Protein AF-A0A963GX83-F1 (afdb_monomer)

Solvent-accessible surface area (backbone atoms only — not comparable to full-atom values): 6095 Å² total; per-residue (Å²): 133,87,83,78,83,85,74,62,90,86,60,69,74,49,72,79,43,93,52,34,74,36,72,72,46,71,42,81,88,80,70,40,83,46,63,58,93,81,58,64,62,56,61,68,74,71,90,69,93,68,78,68,95,64,58,74,90,73,57,54,100,73,63,94,63,78,82,85,64,78,78,77,74,80,80,71,83,82,76,88,79,90,128

Foldseek 3Di:
DDDDDDDDPPDPPCCPPPQWPDDWDQDPVVRDIDADPVNPTDRPDDDDDDDDPDDPVPDPPPDVDDDPDDPDDPPPDPPDDDD

Secondary structure (DSSP, 8-state):
--------TT--GGGGSTTB-S-EEEETTTTEEEE-TT----B------PPPSS-TTT--SS-SS---PPPPPP---------

Structure (mmCIF, N/CA/C/O backbone):
data_AF-A0A963GX83-F1
#
_entry.id   AF-A0A963GX83-F1
#
loop_
_atom_site.group_PDB
_atom_site.id
_atom_site.type_symbol
_atom_site.label_atom_id
_atom_site.label_alt_id
_atom_site.label_comp_id
_atom_site.label_asym_id
_atom_site.label_entity_id
_atom_site.label_seq_id
_atom_site.pdbx_PDB_ins_code
_atom_site.Cartn_x
_atom_site.Cartn_y
_atom_site.Cartn_z
_atom_site.occupancy
_atom_site.B_iso_or_equiv
_atom_site.auth_seq_id
_atom_site.auth_comp_id
_atom_site.auth_asym_id
_atom_site.auth_atom_id
_atom_site.pdbx_PDB_model_num
ATOM 1 N N . MET A 1 1 ? 14.565 20.812 -8.984 1.00 42.81 1 MET A N 1
ATOM 2 C CA . MET A 1 1 ? 15.081 19.858 -7.973 1.00 42.81 1 MET A CA 1
ATOM 3 C C . MET A 1 1 ? 13.905 19.124 -7.329 1.00 42.81 1 MET A C 1
ATOM 5 O O . MET A 1 1 ? 13.098 19.777 -6.678 1.00 42.81 1 MET A O 1
ATOM 9 N N . LYS A 1 2 ? 13.745 17.807 -7.542 1.00 56.09 2 LYS A N 1
ATOM 10 C CA . LYS A 1 2 ? 12.694 17.011 -6.874 1.00 56.09 2 LYS A CA 1
ATOM 11 C C . LYS A 1 2 ? 13.139 16.721 -5.438 1.00 56.09 2 LYS A C 1
ATOM 13 O O . LYS A 1 2 ? 14.139 16.035 -5.242 1.00 56.09 2 LYS A O 1
ATOM 18 N N . ARG A 1 3 ? 12.428 17.262 -4.445 1.00 62.12 3 ARG A N 1
ATOM 19 C CA . ARG A 1 3 ? 12.675 16.966 -3.027 1.00 62.12 3 ARG A CA 1
ATOM 20 C C . ARG A 1 3 ? 12.309 15.501 -2.788 1.00 62.12 3 ARG A C 1
ATOM 22 O O . ARG A 1 3 ? 11.146 15.136 -2.927 1.00 62.12 3 ARG A O 1
ATOM 29 N N . LYS A 1 4 ? 13.302 14.656 -2.508 1.00 63.25 4 LYS A N 1
ATOM 30 C CA . LYS A 1 4 ? 13.052 13.273 -2.094 1.00 63.25 4 LYS A CA 1
ATOM 31 C C . LYS A 1 4 ? 12.559 13.315 -0.651 1.00 63.25 4 LYS A C 1
ATOM 33 O O . LYS A 1 4 ? 13.230 13.885 0.205 1.00 63.25 4 LYS A O 1
ATOM 38 N N . LEU A 1 5 ? 11.375 12.765 -0.411 1.00 57.50 5 LEU A N 1
ATOM 39 C CA . LEU A 1 5 ? 10.838 12.594 0.930 1.00 57.50 5 LEU A CA 1
ATOM 40 C C . LEU A 1 5 ? 11.661 11.495 1.615 1.00 57.50 5 LEU A C 1
ATOM 42 O O . LEU A 1 5 ? 11.646 10.352 1.162 1.00 57.50 5 LEU A O 1
ATOM 46 N N . ILE A 1 6 ? 12.421 11.848 2.651 1.00 69.19 6 ILE A N 1
ATOM 47 C CA . ILE A 1 6 ? 13.072 10.863 3.517 1.00 69.19 6 ILE A CA 1
ATOM 48 C C . ILE A 1 6 ? 12.044 10.498 4.581 1.00 69.19 6 ILE A C 1
ATOM 50 O O . ILE A 1 6 ? 11.726 11.314 5.443 1.00 69.19 6 ILE A O 1
ATOM 54 N N . LEU A 1 7 ? 11.470 9.305 4.460 1.00 54.50 7 LEU A N 1
ATOM 55 C CA . LEU A 1 7 ? 10.548 8.758 5.447 1.00 54.50 7 LEU A CA 1
ATOM 56 C C . LEU A 1 7 ? 11.341 7.945 6.477 1.00 54.50 7 LEU A C 1
ATOM 58 O O . LEU A 1 7 ? 12.164 7.122 6.066 1.00 54.50 7 LEU A O 1
ATOM 62 N N . PRO A 1 8 ? 11.109 8.156 7.783 1.00 67.50 8 PRO A N 1
ATOM 63 C CA . PRO A 1 8 ? 11.656 7.295 8.822 1.00 67.50 8 PRO A CA 1
ATOM 64 C C . PRO A 1 8 ? 11.193 5.849 8.612 1.00 67.50 8 PRO A C 1
ATOM 66 O O . PRO A 1 8 ? 10.052 5.608 8.209 1.00 67.50 8 PRO A O 1
ATOM 69 N N . THR A 1 9 ? 12.070 4.885 8.888 1.00 64.69 9 THR A N 1
ATOM 70 C CA . THR A 1 9 ? 11.801 3.443 8.723 1.00 64.69 9 THR A CA 1
ATOM 71 C C . THR A 1 9 ? 10.636 2.967 9.593 1.00 64.69 9 THR A C 1
ATOM 73 O O . THR A 1 9 ? 10.004 1.952 9.309 1.00 64.69 9 THR A O 1
ATOM 76 N N . GLU A 1 10 ? 10.340 3.718 10.649 1.00 63.12 10 GLU A N 1
ATOM 77 C CA . GLU A 1 10 ? 9.281 3.476 11.618 1.00 63.12 10 GLU A CA 1
ATOM 78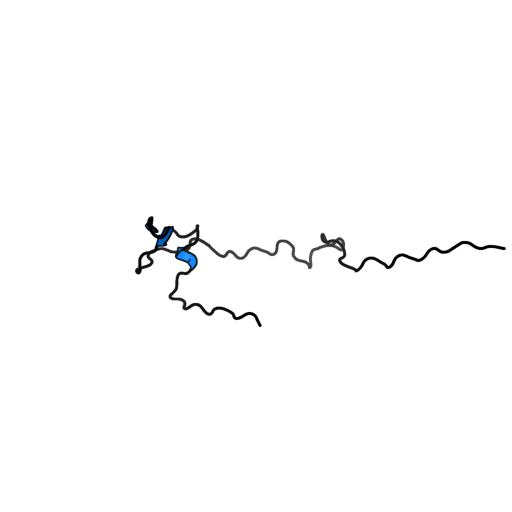 C C . GLU A 1 10 ? 7.886 3.795 11.048 1.00 63.12 10 GLU A C 1
ATOM 80 O O . GLU A 1 10 ? 6.876 3.353 11.595 1.00 63.12 10 GLU A O 1
ATOM 85 N N . VAL A 1 11 ? 7.801 4.530 9.931 1.00 65.69 11 VAL A N 1
ATOM 86 C CA . VAL A 1 11 ? 6.525 4.885 9.298 1.00 65.69 11 VAL A CA 1
ATOM 87 C C . VAL A 1 11 ? 6.141 3.819 8.273 1.00 65.69 11 VAL A C 1
ATOM 89 O O . VAL A 1 11 ? 6.599 3.828 7.128 1.00 65.69 11 VAL A O 1
ATOM 92 N N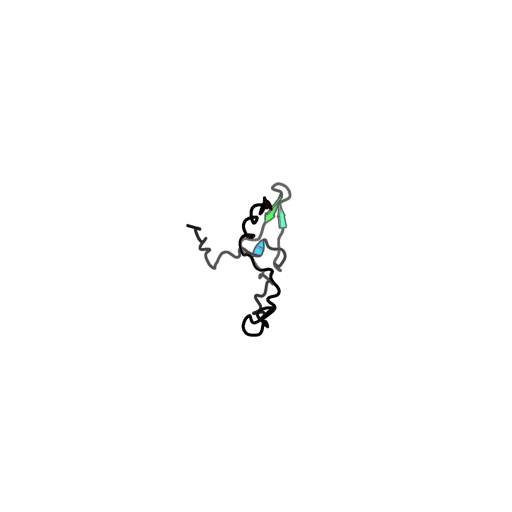 . LYS A 1 12 ? 5.228 2.917 8.653 1.00 65.88 12 LYS A N 1
ATOM 93 C CA . LYS A 1 12 ? 4.634 1.929 7.736 1.00 65.88 12 LYS A CA 1
ATOM 94 C C . LYS A 1 12 ? 3.629 2.589 6.774 1.00 65.88 12 LYS A C 1
ATOM 96 O O . LYS A 1 12 ? 2.423 2.379 6.870 1.00 65.88 12 LYS A O 1
ATOM 101 N N . VAL A 1 13 ? 4.121 3.365 5.801 1.00 71.25 13 VAL A N 1
ATOM 102 C CA . VAL A 1 13 ? 3.309 4.058 4.766 1.00 71.25 13 VAL A CA 1
ATOM 103 C C . VAL A 1 13 ? 2.364 3.097 4.031 1.00 71.25 13 VAL A C 1
ATOM 105 O O . VAL A 1 13 ? 1.246 3.457 3.659 1.00 71.25 13 VAL A O 1
ATOM 108 N N . CYS A 1 14 ? 2.796 1.846 3.867 1.00 79.31 14 CYS A N 1
ATOM 109 C CA . CYS A 1 14 ? 2.043 0.794 3.199 1.00 79.31 14 CYS A CA 1
ATOM 110 C C . CYS A 1 14 ? 0.755 0.380 3.915 1.00 79.31 14 CYS A C 1
ATOM 112 O O . CYS A 1 14 ? -0.059 -0.297 3.301 1.00 79.31 14 CYS A O 1
ATOM 114 N N . ALA A 1 15 ? 0.531 0.782 5.164 1.00 80.12 15 ALA A N 1
ATOM 115 C CA . ALA A 1 15 ? -0.646 0.353 5.907 1.00 80.12 15 ALA A CA 1
ATOM 116 C C . ALA A 1 15 ? -1.975 0.891 5.316 1.00 80.12 15 ALA A C 1
ATOM 118 O O . ALA A 1 15 ? -3.057 0.376 5.589 1.00 80.12 15 ALA A O 1
ATOM 119 N N . THR A 1 16 ? -1.887 1.877 4.418 1.00 80.31 16 THR A N 1
ATOM 120 C CA . THR A 1 16 ? -3.015 2.405 3.630 1.00 80.31 16 THR A CA 1
ATOM 121 C C . THR A 1 16 ? -3.182 1.751 2.253 1.00 80.31 16 THR A C 1
ATOM 123 O O . THR A 1 16 ? -4.155 2.037 1.555 1.00 80.31 16 THR A O 1
ATOM 126 N N . CYS A 1 17 ? -2.260 0.883 1.824 1.00 85.94 17 CYS A N 1
ATOM 127 C CA . CYS A 1 17 ? -2.322 0.263 0.503 1.00 85.94 17 CYS A CA 1
ATOM 128 C C . CYS A 1 17 ? -3.263 -0.956 0.488 1.00 85.94 17 CYS A C 1
ATOM 130 O O . CYS A 1 17 ? -3.583 -1.557 1.516 1.00 85.94 17 CYS A O 1
ATOM 132 N N . SER A 1 18 ? -3.695 -1.364 -0.706 1.00 86.12 18 SER A N 1
ATOM 133 C CA . SER A 1 18 ? -4.601 -2.509 -0.879 1.00 86.12 18 SER A CA 1
ATOM 134 C C . SER A 1 18 ? -3.994 -3.855 -0.469 1.00 86.12 18 SER A C 1
ATOM 136 O O . SER A 1 18 ? -4.744 -4.789 -0.211 1.00 86.12 18 SER A O 1
ATOM 138 N N . TYR A 1 19 ? -2.664 -3.941 -0.392 1.00 88.44 19 TYR A N 1
ATOM 139 C CA . TYR A 1 19 ? -1.899 -5.158 -0.093 1.00 88.44 19 TYR A CA 1
ATOM 140 C C . TYR A 1 19 ? -1.522 -5.300 1.389 1.00 88.44 19 TYR A C 1
ATOM 142 O O . TYR A 1 19 ? -0.727 -6.169 1.739 1.00 88.44 19 TYR A O 1
ATOM 150 N N . TRP A 1 20 ? -2.034 -4.422 2.250 1.00 89.69 20 TRP A N 1
ATOM 151 C CA . TRP A 1 20 ? -1.855 -4.526 3.693 1.00 89.69 20 TRP A CA 1
ATOM 152 C C . TRP A 1 20 ? -2.687 -5.677 4.268 1.00 89.69 20 TRP A C 1
ATOM 154 O O . TRP A 1 20 ? -3.884 -5.762 3.977 1.00 89.69 20 TRP A O 1
ATOM 164 N N . ASP A 1 21 ? -2.071 -6.534 5.085 1.00 89.88 21 ASP A N 1
ATOM 165 C CA . ASP A 1 21 ? -2.729 -7.689 5.720 1.00 89.88 21 ASP A CA 1
ATOM 166 C C . ASP A 1 21 ? -3.247 -7.418 7.146 1.00 89.88 21 ASP A C 1
ATOM 168 O O . ASP A 1 21 ? -4.010 -8.213 7.699 1.00 89.88 21 ASP A O 1
ATOM 172 N N . GLY A 1 22 ? -2.860 -6.289 7.740 1.00 88.75 22 GLY A N 1
ATOM 173 C CA . GLY A 1 22 ? -3.268 -5.897 9.082 1.00 88.75 22 GLY A CA 1
ATOM 174 C C . GLY A 1 22 ? -4.680 -5.313 9.147 1.00 88.75 22 GLY A C 1
ATOM 175 O O . GLY A 1 22 ? -5.346 -5.045 8.142 1.00 88.75 22 GLY A O 1
ATOM 176 N N . GLN A 1 23 ? -5.151 -5.064 10.371 1.00 87.75 23 GLN A N 1
ATOM 177 C CA . GLN A 1 23 ? -6.480 -4.493 10.581 1.00 87.75 23 GLN A CA 1
ATOM 178 C C . GLN A 1 23 ? -6.537 -3.017 10.177 1.00 87.75 23 GLN A C 1
ATOM 180 O O . GLN A 1 23 ? -5.680 -2.212 10.539 1.00 87.75 23 GLN A O 1
ATOM 185 N N . ARG A 1 24 ? -7.619 -2.660 9.483 1.00 87.25 24 ARG A N 1
ATOM 186 C CA . ARG A 1 24 ? -7.984 -1.284 9.140 1.00 87.25 24 ARG A CA 1
ATOM 187 C C . ARG A 1 24 ? -9.453 -1.050 9.444 1.00 87.25 24 ARG A C 1
ATOM 189 O O . ARG A 1 24 ? -10.269 -1.966 9.321 1.00 87.25 24 ARG A O 1
ATOM 196 N N . LYS A 1 25 ? -9.794 0.176 9.824 1.00 87.56 25 LYS A N 1
ATOM 197 C CA . LYS A 1 25 ? -11.182 0.606 10.010 1.00 87.56 25 LYS A CA 1
ATOM 198 C C . LYS A 1 25 ? -11.440 1.835 9.155 1.00 87.56 25 LYS A C 1
ATOM 200 O O . LYS A 1 25 ? -10.527 2.607 8.890 1.00 87.56 25 LYS A O 1
ATOM 205 N N . VAL A 1 26 ? -12.679 1.999 8.712 1.00 89.06 26 VAL A N 1
ATOM 206 C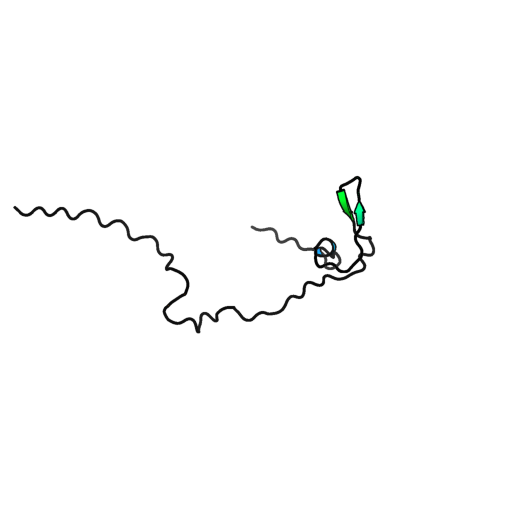 CA . VAL A 1 26 ? -13.123 3.244 8.086 1.00 89.06 26 VAL A CA 1
ATOM 207 C C . VAL A 1 26 ? -13.825 4.051 9.163 1.00 89.06 26 VAL A C 1
ATOM 209 O O . V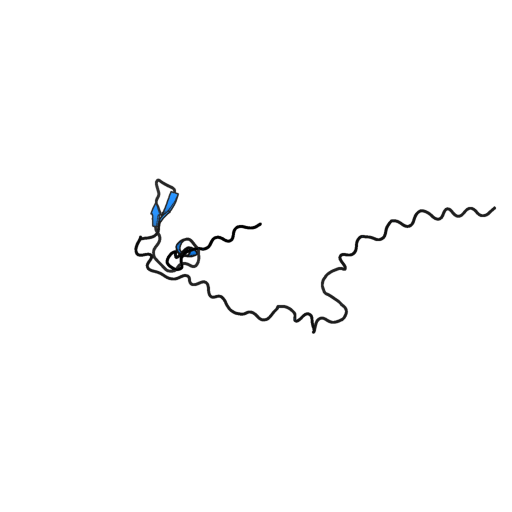AL A 1 26 ? -14.801 3.576 9.742 1.00 89.06 26 VAL A O 1
ATOM 212 N N . ASP A 1 27 ? -13.317 5.244 9.438 1.00 90.75 27 ASP A N 1
ATOM 213 C CA . ASP A 1 27 ? -14.054 6.236 10.208 1.00 90.75 27 ASP A CA 1
ATOM 214 C C . ASP A 1 27 ? -15.192 6.764 9.326 1.00 90.75 27 ASP A C 1
ATOM 216 O O . ASP A 1 27 ? -14.948 7.323 8.255 1.00 90.75 27 ASP A O 1
ATOM 220 N N . THR A 1 28 ? -16.441 6.524 9.722 1.00 93.06 28 THR A N 1
ATOM 221 C CA . THR A 1 28 ? -17.614 6.852 8.899 1.00 93.06 28 THR A CA 1
ATOM 222 C C . THR A 1 28 ? -17.957 8.338 8.897 1.00 93.06 28 THR A C 1
ATOM 224 O O . THR A 1 28 ? -18.621 8.796 7.965 1.00 93.06 28 THR A O 1
ATOM 227 N N . GLU A 1 29 ? -17.513 9.090 9.903 1.00 95.62 29 GLU A N 1
ATOM 228 C CA . GLU A 1 29 ? -17.767 10.529 10.009 1.00 95.62 29 GLU A CA 1
ATOM 229 C C . GLU A 1 29 ? -16.788 11.304 9.126 1.00 95.62 29 GLU A C 1
ATOM 231 O O . GLU A 1 29 ? -17.195 12.119 8.295 1.00 95.62 29 GLU A O 1
ATOM 236 N N . LEU A 1 30 ? -15.499 10.983 9.242 1.00 90.44 30 LEU A N 1
ATOM 237 C CA . LEU A 1 30 ? -14.419 11.628 8.494 1.00 90.44 30 LEU A CA 1
ATOM 238 C C . LEU A 1 30 ? -14.184 10.996 7.117 1.00 90.44 30 LEU A C 1
ATOM 240 O O . LEU A 1 30 ? -13.527 11.599 6.269 1.00 90.44 30 LEU A O 1
ATOM 244 N N . ARG A 1 31 ? -14.728 9.795 6.877 1.00 87.94 31 ARG A N 1
ATOM 245 C CA . ARG A 1 31 ? -14.540 8.993 5.653 1.00 87.94 31 ARG A CA 1
ATOM 246 C C . ARG A 1 31 ? -13.067 8.692 5.363 1.00 87.94 31 ARG A C 1
ATOM 248 O O . ARG A 1 31 ? -12.638 8.697 4.209 1.00 87.94 31 ARG A O 1
ATOM 255 N N . LEU A 1 32 ? -12.295 8.416 6.412 1.00 86.12 32 LEU A N 1
ATOM 256 C CA . LEU A 1 32 ? -10.867 8.104 6.332 1.00 86.12 32 LEU A CA 1
ATOM 257 C C . LEU A 1 32 ? -10.596 6.658 6.747 1.00 86.12 32 LEU A C 1
ATOM 259 O O . LEU A 1 32 ? -11.270 6.108 7.617 1.00 86.12 32 LEU A O 1
ATOM 263 N N . VAL A 1 33 ? -9.577 6.049 6.141 1.00 83.81 33 VAL A N 1
ATOM 264 C CA . VAL A 1 33 ? -9.044 4.765 6.608 1.00 83.81 33 VAL A CA 1
ATOM 265 C C . VAL A 1 33 ? -8.116 5.043 7.784 1.00 83.81 33 VAL A C 1
ATOM 267 O O . VAL A 1 33 ? -7.110 5.735 7.635 1.00 83.81 33 VAL A O 1
ATOM 270 N N . VAL A 1 34 ? -8.461 4.497 8.943 1.00 84.25 34 VAL A N 1
ATOM 271 C CA . VAL A 1 34 ? -7.712 4.635 10.190 1.00 84.25 34 VAL A CA 1
ATOM 272 C C . VAL A 1 34 ? -7.059 3.302 10.529 1.00 84.25 34 VAL A C 1
ATOM 274 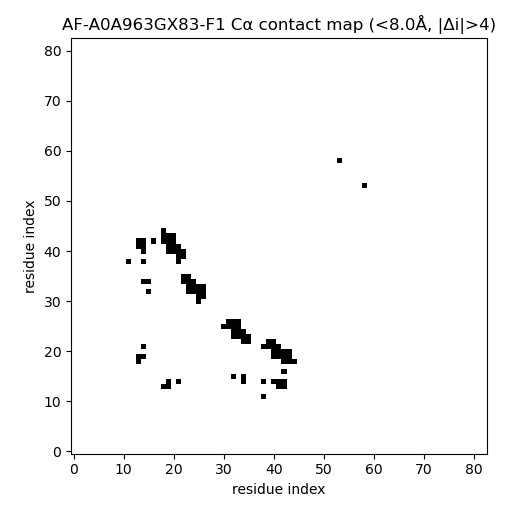O O . VAL A 1 34 ? -7.636 2.222 10.358 1.00 84.25 34 VAL A O 1
ATOM 277 N N . ILE A 1 35 ? -5.829 3.398 11.012 1.00 84.12 35 ILE A N 1
ATOM 278 C CA . ILE A 1 35 ? -4.954 2.278 11.341 1.00 84.12 35 ILE A CA 1
ATOM 279 C C . ILE A 1 35 ? -4.601 2.421 12.814 1.00 84.12 35 ILE A C 1
ATOM 281 O O . ILE A 1 35 ? -4.469 3.544 13.304 1.00 84.12 35 ILE A O 1
ATOM 285 N N . SER A 1 36 ? -4.510 1.306 13.541 1.00 82.19 36 SER A N 1
ATOM 286 C CA . SER A 1 36 ? -4.137 1.364 14.954 1.00 82.19 36 SER A CA 1
ATOM 287 C C . SER A 1 36 ? -2.744 1.966 15.112 1.00 82.19 36 SER A C 1
ATOM 289 O O . SER A 1 36 ? -1.871 1.749 14.279 1.00 82.19 36 SER A O 1
ATOM 291 N N . GLU A 1 37 ? -2.507 2.664 16.217 1.00 75.38 37 GLU A N 1
ATOM 292 C CA . GLU A 1 37 ? -1.189 3.231 16.526 1.00 75.38 37 GLU A CA 1
ATOM 293 C C . GLU A 1 37 ? -0.106 2.144 16.625 1.00 75.38 37 GLU A C 1
ATOM 295 O O . GLU A 1 37 ? 1.025 2.338 16.194 1.00 75.38 37 GLU A O 1
ATOM 300 N N . SER A 1 38 ? -0.488 0.945 17.081 1.00 77.06 38 SER A N 1
ATOM 301 C CA . SER A 1 38 ? 0.375 -0.239 17.092 1.00 77.06 38 SER A CA 1
ATOM 302 C C . SER A 1 38 ? 0.737 -0.777 15.701 1.00 77.06 38 SER A C 1
ATOM 304 O O . SER A 1 38 ? 1.647 -1.597 15.610 1.00 77.06 38 SER A O 1
ATOM 306 N N . CYS A 1 39 ? 0.037 -0.353 14.637 1.00 74.62 39 CYS A N 1
ATOM 307 C CA . CYS A 1 39 ? 0.290 -0.696 13.231 1.00 74.62 39 CYS A CA 1
ATOM 308 C C . CYS A 1 39 ? 0.644 -2.179 12.995 1.00 74.62 39 CYS A C 1
ATOM 310 O O . CYS A 1 39 ? 1.595 -2.498 12.277 1.00 74.62 39 CYS A O 1
ATOM 312 N N . VAL A 1 40 ? -0.108 -3.094 13.617 1.00 83.00 40 VAL A N 1
ATOM 313 C CA . VAL A 1 40 ? 0.154 -4.536 13.507 1.00 83.00 40 VAL A CA 1
ATOM 314 C C . VAL A 1 40 ? -0.286 -5.036 12.130 1.00 83.00 40 VAL A C 1
ATOM 316 O O . VAL A 1 40 ? -1.444 -4.867 11.743 1.00 83.00 40 VAL A O 1
ATOM 319 N N . GLY A 1 41 ? 0.650 -5.645 11.408 1.00 83.44 41 GLY A N 1
ATOM 320 C CA . GLY A 1 41 ? 0.505 -6.103 10.026 1.00 83.44 41 GLY A CA 1
ATOM 321 C C . GLY A 1 41 ? 1.760 -5.794 9.216 1.00 83.44 41 GLY A C 1
ATOM 322 O O . GLY A 1 41 ? 2.629 -5.044 9.679 1.00 83.44 41 GLY A O 1
ATOM 323 N N . ASP A 1 42 ? 1.845 -6.354 8.018 1.00 86.25 42 ASP A N 1
ATOM 324 C CA . ASP A 1 42 ? 2.914 -6.151 7.054 1.00 86.25 42 ASP A CA 1
ATOM 325 C C . ASP A 1 42 ? 2.367 -5.936 5.634 1.00 86.25 42 ASP A C 1
ATOM 327 O O . ASP A 1 42 ? 1.253 -6.303 5.255 1.00 86.25 42 ASP A O 1
ATOM 331 N N . CYS A 1 43 ? 3.170 -5.260 4.814 1.00 87.00 43 CYS A N 1
ATOM 332 C CA . CYS A 1 43 ? 2.832 -5.079 3.412 1.00 87.00 43 CYS A CA 1
ATOM 333 C C . CYS A 1 43 ? 3.156 -6.364 2.653 1.00 87.00 43 CYS A C 1
ATOM 335 O O . CYS A 1 43 ? 4.321 -6.756 2.583 1.00 87.00 43 CYS A O 1
ATOM 337 N N . LEU A 1 44 ? 2.155 -6.973 2.017 1.00 87.88 44 LEU A N 1
ATOM 338 C CA . LEU A 1 44 ? 2.357 -8.183 1.216 1.00 87.88 44 LEU A CA 1
ATOM 339 C C . LEU A 1 44 ? 2.983 -7.902 -0.161 1.00 87.88 44 LEU A C 1
ATOM 341 O O . LEU A 1 44 ? 3.240 -8.838 -0.920 1.00 87.88 44 LEU A O 1
ATOM 345 N N . VAL A 1 45 ? 3.237 -6.633 -0.510 1.00 85.25 45 VAL A N 1
ATOM 346 C CA . VAL A 1 45 ? 3.974 -6.294 -1.734 1.00 85.25 45 VAL A CA 1
ATOM 347 C C . VAL A 1 45 ? 5.392 -6.827 -1.612 1.00 85.25 45 VAL A C 1
ATOM 349 O O . VAL A 1 45 ? 6.212 -6.320 -0.850 1.00 85.25 45 VAL A O 1
ATOM 352 N N . GLN A 1 46 ? 5.695 -7.826 -2.429 1.00 79.06 46 GLN A N 1
ATOM 353 C CA . GLN A 1 46 ? 7.044 -8.334 -2.584 1.00 79.06 46 GLN A CA 1
ATOM 354 C C . GLN A 1 46 ? 7.663 -7.711 -3.827 1.00 79.06 46 GLN A C 1
ATOM 356 O O . GLN A 1 46 ? 7.179 -7.909 -4.942 1.00 79.06 46 GLN A O 1
ATOM 361 N N . SER A 1 47 ? 8.766 -6.989 -3.640 1.00 77.31 47 SER A N 1
ATOM 362 C CA . SER A 1 47 ? 9.650 -6.700 -4.762 1.00 77.31 47 SER A CA 1
ATOM 363 C C . SER A 1 47 ? 10.305 -8.009 -5.182 1.00 77.31 47 SER A C 1
ATOM 365 O O . SER A 1 47 ? 11.004 -8.647 -4.393 1.00 77.31 47 SER A O 1
ATOM 367 N N . LYS A 1 48 ? 10.056 -8.429 -6.418 1.00 80.81 48 LYS A N 1
ATOM 368 C CA . LYS A 1 48 ? 10.811 -9.501 -7.057 1.00 80.81 48 LYS A CA 1
ATOM 369 C C . LYS A 1 48 ? 11.664 -8.870 -8.135 1.00 80.81 48 LYS A C 1
ATOM 371 O O . LYS A 1 48 ? 11.169 -8.077 -8.935 1.00 80.81 48 LYS A O 1
ATOM 376 N N . GLN A 1 49 ? 12.940 -9.238 -8.162 1.00 73.06 49 GLN A N 1
ATOM 377 C CA . GLN A 1 49 ? 13.766 -8.955 -9.324 1.00 73.06 49 GLN A CA 1
ATOM 378 C C . GLN A 1 49 ? 13.146 -9.698 -10.506 1.00 73.06 49 GLN A C 1
ATOM 380 O O . GLN A 1 49 ? 13.101 -10.927 -10.521 1.00 73.06 49 GLN A O 1
ATOM 385 N N . SER A 1 50 ? 12.597 -8.942 -11.450 1.00 74.06 50 SER A N 1
ATOM 386 C CA . SER A 1 50 ? 12.213 -9.475 -12.748 1.00 74.06 50 SER A CA 1
ATOM 3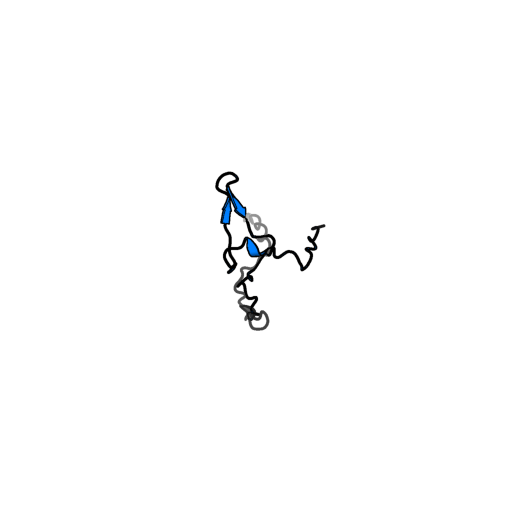87 C C . SER A 1 50 ? 13.405 -9.314 -13.687 1.00 74.06 50 SER A C 1
ATOM 389 O O . SER A 1 50 ? 14.097 -8.291 -13.615 1.00 74.06 50 SER A O 1
ATOM 391 N N . PRO A 1 51 ? 13.690 -10.310 -14.542 1.00 71.38 51 PRO A N 1
ATOM 392 C CA . PRO A 1 51 ? 14.603 -10.082 -15.649 1.00 71.38 51 PRO A CA 1
ATOM 393 C C . PRO A 1 51 ? 14.065 -8.923 -16.496 1.00 71.38 51 PRO A C 1
ATOM 395 O O . PRO A 1 51 ? 12.849 -8.740 -16.607 1.00 71.38 51 PRO A O 1
ATOM 398 N N . ALA A 1 52 ? 14.966 -8.129 -17.076 1.00 70.88 52 ALA A N 1
ATOM 399 C CA . ALA A 1 52 ? 14.567 -7.125 -18.052 1.00 70.88 52 ALA A CA 1
ATOM 400 C C . ALA A 1 52 ? 13.772 -7.815 -19.173 1.00 70.88 52 ALA A C 1
ATOM 402 O O . ALA A 1 52 ? 14.174 -8.880 -19.639 1.00 70.88 52 ALA A O 1
ATOM 403 N N . LEU A 1 53 ? 12.635 -7.228 -19.566 1.00 70.12 53 LEU A N 1
ATOM 404 C CA . LEU A 1 53 ? 11.730 -7.820 -20.559 1.00 70.12 53 LEU A CA 1
ATOM 405 C C . LEU A 1 53 ? 12.433 -8.090 -21.897 1.00 70.12 53 LEU A C 1
ATOM 407 O O . LEU A 1 53 ? 12.097 -9.069 -22.548 1.00 70.12 53 LEU A O 1
ATOM 411 N N . ASN A 1 54 ? 13.440 -7.280 -22.234 1.00 64.94 54 ASN A N 1
ATOM 412 C CA . ASN A 1 54 ? 14.418 -7.530 -23.285 1.00 64.94 54 ASN A CA 1
ATOM 413 C C . ASN A 1 54 ? 15.815 -7.180 -22.757 1.00 64.94 54 ASN A C 1
ATOM 415 O O . ASN A 1 54 ? 16.007 -6.123 -22.148 1.00 64.94 54 ASN A O 1
ATOM 419 N N . ASP A 1 55 ? 16.803 -8.036 -23.018 1.00 63.59 55 ASP A N 1
ATOM 420 C CA . ASP A 1 55 ? 18.196 -7.596 -23.010 1.00 63.59 55 ASP A CA 1
ATOM 421 C C . ASP A 1 55 ? 18.432 -6.850 -24.326 1.00 63.59 55 ASP A C 1
ATOM 423 O O . ASP A 1 55 ? 18.430 -7.462 -25.390 1.00 63.59 55 ASP A O 1
ATOM 427 N N . VAL A 1 56 ? 18.626 -5.530 -24.262 1.00 62.44 56 VAL A N 1
ATOM 428 C CA . VAL A 1 56 ? 18.892 -4.677 -25.438 1.00 62.44 56 VAL A CA 1
ATOM 429 C C . VAL A 1 56 ? 20.092 -5.192 -26.245 1.00 62.44 56 VAL A C 1
ATOM 431 O O . VAL A 1 56 ? 20.183 -4.948 -27.441 1.00 62.44 56 VAL A O 1
ATOM 434 N N . ARG A 1 57 ? 21.005 -5.949 -25.621 1.00 64.12 57 ARG A N 1
ATOM 435 C CA . ARG A 1 57 ? 22.151 -6.570 -26.304 1.00 64.12 57 ARG A CA 1
ATOM 436 C C . ARG A 1 57 ? 21.762 -7.743 -27.210 1.00 64.12 57 ARG A C 1
ATOM 438 O O . ARG A 1 57 ? 22.561 -8.120 -28.060 1.00 64.12 57 ARG A O 1
ATOM 445 N N . ALA A 1 58 ? 20.589 -8.335 -26.996 1.00 61.78 58 ALA A N 1
ATOM 446 C CA . ALA A 1 58 ? 20.032 -9.433 -27.783 1.00 61.78 58 ALA A CA 1
ATOM 447 C C . ALA A 1 58 ? 18.902 -8.977 -28.723 1.00 61.78 58 ALA A C 1
ATOM 449 O O . ALA A 1 58 ? 18.413 -9.783 -29.516 1.00 61.78 58 ALA A O 1
ATOM 450 N N . GLU A 1 59 ? 18.482 -7.709 -28.647 1.00 59.38 59 GLU A N 1
ATOM 451 C CA . GLU A 1 59 ? 17.532 -7.125 -29.589 1.00 59.38 59 GLU A CA 1
ATOM 452 C C . GLU A 1 59 ? 18.255 -6.954 -30.938 1.00 59.38 59 GLU A C 1
ATOM 454 O O . GLU A 1 59 ? 19.210 -6.191 -31.062 1.00 59.38 59 GLU A O 1
ATOM 459 N N . SER A 1 60 ? 17.869 -7.767 -31.926 1.00 62.53 60 SER A N 1
ATOM 460 C CA . SER A 1 60 ? 18.367 -7.699 -33.306 1.00 62.53 60 SER A CA 1
ATOM 461 C C . SER A 1 60 ? 18.132 -6.315 -33.927 1.00 62.53 60 SER A C 1
ATOM 463 O O . SER A 1 60 ? 17.272 -5.586 -33.445 1.00 62.53 60 SER A O 1
ATOM 465 N N . ASP A 1 61 ? 18.804 -6.007 -35.048 1.00 61.81 61 ASP A N 1
ATOM 466 C CA . ASP A 1 61 ? 18.737 -4.737 -35.815 1.00 61.81 61 ASP A CA 1
ATOM 467 C C . ASP A 1 61 ? 17.323 -4.155 -36.059 1.00 61.81 61 ASP A C 1
ATOM 469 O O . ASP A 1 61 ? 17.178 -2.983 -36.399 1.00 61.81 61 ASP A O 1
ATOM 473 N N . ALA A 1 62 ? 16.267 -4.950 -35.874 1.00 64.56 62 ALA A N 1
ATOM 474 C CA . ALA A 1 62 ? 14.885 -4.502 -35.787 1.00 64.56 62 ALA A CA 1
ATOM 475 C C . ALA A 1 62 ? 14.497 -4.173 -34.329 1.00 64.56 62 ALA A C 1
ATOM 477 O O . ALA A 1 62 ? 13.846 -4.971 -33.650 1.00 64.56 62 ALA A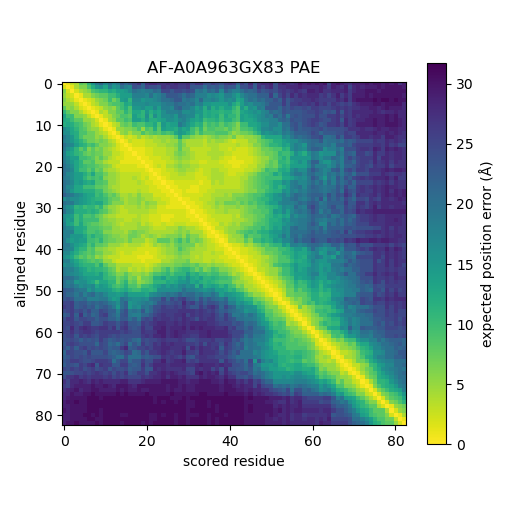 O 1
ATOM 478 N N . CYS A 1 63 ? 14.891 -2.987 -33.857 1.00 65.06 63 CYS A N 1
ATOM 479 C CA . CYS A 1 63 ? 14.350 -2.390 -32.633 1.00 65.06 63 CYS A CA 1
ATOM 480 C C . CYS A 1 63 ? 12.813 -2.404 -32.696 1.00 65.06 63 CYS A C 1
ATOM 482 O O . CYS A 1 63 ? 12.232 -1.982 -33.698 1.00 65.06 63 CYS A O 1
ATOM 484 N N . SER A 1 64 ? 12.144 -2.870 -31.637 1.00 67.38 64 SER A N 1
ATOM 485 C CA . SER A 1 64 ? 10.665 -2.915 -31.611 1.00 67.38 64 SER A CA 1
ATOM 486 C C . SER A 1 64 ? 10.021 -1.523 -31.539 1.00 67.38 64 SER A C 1
ATOM 488 O O . SER A 1 64 ? 8.809 -1.386 -31.703 1.00 67.38 64 SER A O 1
ATOM 490 N N . TRP A 1 65 ? 10.823 -0.497 -31.262 1.00 70.81 65 TRP A N 1
ATOM 491 C CA . TRP A 1 65 ? 10.398 0.892 -31.176 1.00 70.81 65 TRP A CA 1
ATOM 492 C C . TRP A 1 65 ? 10.693 1.619 -32.482 1.00 70.81 65 TRP A C 1
ATOM 494 O O . TRP A 1 65 ? 11.795 1.521 -33.023 1.00 70.81 65 TRP A O 1
ATOM 504 N N . GLU A 1 66 ? 9.717 2.390 -32.955 1.00 65.94 66 GLU A N 1
ATOM 505 C CA . GLU A 1 66 ? 9.890 3.260 -34.114 1.00 65.94 66 GLU A CA 1
ATOM 506 C C . GLU A 1 66 ? 10.999 4.294 -33.872 1.00 65.94 66 GLU A C 1
ATOM 508 O O . GLU A 1 66 ? 11.252 4.739 -32.746 1.00 65.94 66 GLU A O 1
ATOM 513 N N . HIS A 1 67 ? 11.684 4.675 -34.949 1.00 72.56 67 HIS A N 1
ATOM 514 C CA . HIS A 1 67 ? 12.754 5.659 -34.897 1.00 72.56 67 HIS A CA 1
ATOM 515 C C . HIS A 1 67 ? 12.183 7.044 -34.556 1.00 72.56 67 HIS A C 1
ATOM 517 O O . HIS A 1 67 ? 11.499 7.652 -35.369 1.00 72.56 67 HIS A O 1
ATOM 523 N N . LEU A 1 68 ? 12.488 7.561 -33.361 1.00 74.50 68 LEU A N 1
ATOM 524 C CA . LEU A 1 68 ? 12.036 8.877 -32.878 1.00 74.50 68 LEU A CA 1
ATOM 525 C C . LEU A 1 68 ? 12.827 10.058 -33.482 1.00 74.50 68 LEU A C 1
ATOM 527 O O . LEU A 1 68 ? 13.036 11.069 -32.805 1.00 74.50 68 LEU A O 1
ATOM 531 N N . ALA A 1 69 ? 13.325 9.942 -34.716 1.00 78.44 69 ALA A N 1
ATOM 532 C CA . ALA A 1 69 ? 13.906 11.106 -35.377 1.00 78.44 69 ALA A CA 1
ATOM 533 C C . A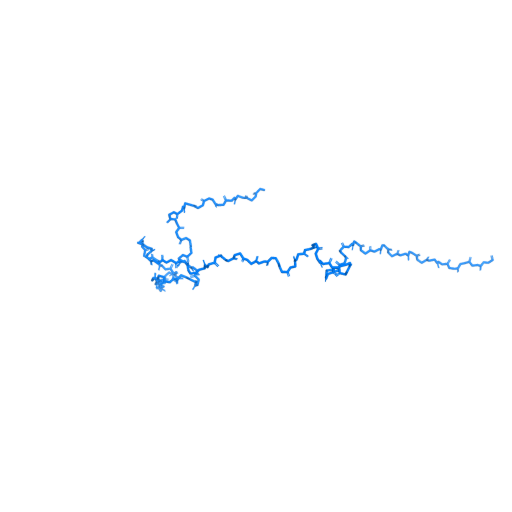LA A 1 69 ? 12.818 12.146 -35.679 1.00 78.44 69 ALA A C 1
ATOM 535 O O . ALA A 1 69 ? 11.663 11.781 -35.896 1.00 78.44 69 ALA A O 1
ATOM 536 N N . PRO A 1 70 ? 13.172 13.442 -35.700 1.00 77.69 70 PRO A N 1
ATOM 537 C CA . PRO A 1 70 ? 12.318 14.451 -36.311 1.00 77.69 70 PRO A CA 1
ATOM 538 C C . PRO A 1 70 ? 11.980 14.029 -37.744 1.00 77.69 70 PRO A C 1
ATOM 540 O O . PRO A 1 70 ? 12.878 13.577 -38.454 1.00 77.69 70 PRO A O 1
ATOM 543 N N . ASP A 1 71 ? 10.723 14.196 -38.160 1.00 80.81 71 ASP A N 1
ATOM 544 C CA . ASP A 1 71 ? 10.339 13.984 -39.556 1.00 80.81 71 ASP A CA 1
ATOM 545 C C . ASP A 1 71 ? 11.256 14.802 -40.475 1.00 80.81 71 ASP A C 1
ATOM 547 O O . ASP A 1 71 ? 11.564 15.967 -40.185 1.00 80.81 71 ASP A O 1
ATOM 551 N N . ASP A 1 72 ? 11.688 14.199 -41.584 1.00 80.00 72 ASP A N 1
ATOM 552 C CA . ASP A 1 72 ? 12.441 14.925 -42.600 1.00 80.00 72 ASP A CA 1
ATOM 553 C C . ASP A 1 72 ? 11.626 16.138 -43.062 1.00 80.00 72 ASP A C 1
ATOM 555 O O . ASP A 1 72 ? 10.425 16.053 -43.341 1.00 80.00 72 ASP A O 1
ATOM 559 N N . ALA A 1 73 ? 12.291 17.294 -43.129 1.00 75.50 73 ALA A N 1
ATOM 560 C CA . ALA A 1 73 ? 1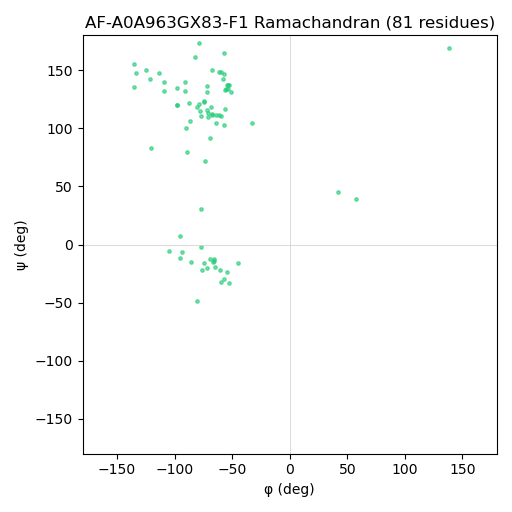1.667 18.515 -43.613 1.00 75.50 73 ALA A CA 1
ATOM 561 C C . ALA A 1 73 ? 11.071 18.257 -45.009 1.00 75.50 73 ALA A C 1
ATOM 563 O O . ALA A 1 73 ? 11.734 17.624 -45.837 1.00 75.50 73 ALA A O 1
ATOM 564 N N . PRO A 1 74 ? 9.848 18.742 -45.300 1.00 68.00 74 PRO A N 1
ATOM 565 C CA . PRO A 1 74 ? 9.219 18.507 -46.589 1.00 68.00 74 PRO A CA 1
ATOM 566 C C . PRO A 1 74 ? 10.150 19.009 -47.690 1.00 68.00 74 PRO A C 1
ATOM 568 O O . PRO A 1 74 ? 10.463 20.202 -47.747 1.00 68.00 74 PRO A O 1
ATOM 571 N N . GLN A 1 75 ? 10.617 18.091 -48.540 1.00 61.72 75 GLN A N 1
ATOM 572 C CA . GLN A 1 75 ? 11.398 18.452 -49.713 1.00 61.72 75 GLN A CA 1
ATOM 573 C C . GLN A 1 75 ? 10.524 19.359 -50.574 1.00 61.72 75 GLN A C 1
ATOM 575 O O . GLN A 1 75 ? 9.477 18.953 -51.081 1.00 61.72 75 GLN A O 1
ATOM 580 N N . GLY A 1 76 ? 10.913 20.632 -50.629 1.00 52.53 76 GLY A N 1
ATOM 581 C CA . GLY A 1 76 ? 10.226 21.646 -51.404 1.00 52.53 76 GLY A CA 1
ATOM 582 C C . GLY A 1 76 ? 10.093 21.189 -52.850 1.00 52.53 76 GLY A C 1
ATOM 583 O O . GLY A 1 76 ? 11.048 20.694 -53.436 1.00 52.53 76 GLY A O 1
ATOM 584 N N . LEU A 1 77 ? 8.886 21.357 -53.384 1.00 59.03 77 LEU A N 1
ATOM 585 C CA . LEU A 1 77 ? 8.513 21.186 -54.783 1.00 59.03 77 LEU A CA 1
ATOM 586 C C . LEU A 1 77 ? 9.655 21.557 -55.745 1.00 59.03 77 LEU A C 1
ATOM 588 O O . LEU A 1 77 ? 9.895 22.739 -56.002 1.00 59.03 77 LEU A O 1
ATOM 592 N N . GLU A 1 78 ? 10.308 20.555 -56.334 1.00 47.78 78 GLU A N 1
ATOM 593 C CA . GLU A 1 78 ? 11.066 20.741 -57.568 1.00 47.78 78 GLU A CA 1
ATOM 594 C C . GLU A 1 78 ? 10.060 20.997 -58.696 1.00 47.78 78 GLU A C 1
ATOM 596 O O . GLU A 1 78 ? 9.498 20.089 -59.309 1.00 47.78 78 GLU A O 1
ATOM 601 N N . GLY A 1 79 ? 9.780 22.279 -58.927 1.00 48.84 79 GLY A N 1
ATOM 602 C CA . GLY A 1 79 ? 9.098 22.747 -60.121 1.00 48.84 79 GLY A CA 1
ATOM 603 C C . GLY A 1 79 ? 9.966 22.467 -61.343 1.00 48.84 79 GLY A C 1
ATOM 604 O O . GLY A 1 79 ? 10.934 23.175 -61.608 1.00 48.84 79 GLY A O 1
ATOM 605 N N . SER A 1 80 ? 9.589 21.442 -62.101 1.00 52.81 80 SER A N 1
ATOM 606 C CA . SER A 1 80 ? 10.047 21.190 -63.462 1.00 52.81 80 SER A CA 1
ATOM 607 C C . SER A 1 80 ? 9.732 22.400 -64.352 1.00 52.81 80 SER A C 1
ATOM 609 O O . SER A 1 80 ? 8.590 22.595 -64.771 1.00 52.81 80 SER A O 1
ATOM 611 N N . GLY A 1 81 ? 10.744 23.213 -64.638 1.00 47.75 81 GLY A N 1
ATOM 612 C CA . GLY A 1 81 ? 10.709 24.264 -65.649 1.00 47.75 81 GLY A CA 1
ATOM 613 C C . GLY A 1 81 ? 11.791 24.014 -66.693 1.00 47.75 81 GLY A C 1
ATOM 614 O O . GLY A 1 81 ? 12.875 24.576 -66.592 1.00 47.75 81 GLY A O 1
ATOM 615 N N . SER A 1 82 ? 11.507 23.157 -67.676 1.00 46.62 82 SER A N 1
ATOM 616 C CA . SER A 1 82 ? 12.264 23.107 -68.932 1.00 46.62 82 SER A CA 1
ATOM 617 C C . SER A 1 82 ? 11.649 24.098 -69.919 1.00 46.62 82 SER A C 1
ATOM 619 O O . SER A 1 82 ? 10.467 23.982 -70.245 1.00 46.62 82 SER A O 1
ATOM 621 N N . ALA A 1 83 ? 12.460 25.041 -70.393 1.00 43.03 83 ALA A N 1
ATOM 622 C CA . ALA A 1 83 ? 12.285 25.761 -71.650 1.00 43.03 83 ALA A CA 1
ATOM 623 C C . ALA A 1 83 ? 13.615 25.697 -72.406 1.00 43.03 83 ALA A C 1
ATOM 625 O O . ALA A 1 83 ? 14.663 25.836 -71.731 1.00 43.03 83 ALA A O 1
#

Radius of gyration: 27.97 Å; Cα contacts (8 Å, |Δi|>4): 49; chains: 1; bounding box: 40×36×89 Å

pLDDT: mean 72.78, std 13.05, range [42.81, 95.62]

Sequence (83 aa):
MKRKLILPTEVKVCATCSYWDGQRKVDTELRLVVISESCVGDCLVQSKQSPALNDVRAESDACSWEHLAPDDAPQGLEGSGSA

Mean predicted aligned error: 16.56 Å